Protein AF-A0AAD9KMZ1-F1 (afdb_monomer_lite)

Organism: Ridgeia piscesae (NCBI:txid27915)

Secondary structure (DSSP, 8-state):
---PPPTTS-HHHHHHHHHHTTTT--S-HHHHHHHHHHHHHHHS--HHHHHHHHTS-TT--HHHHHHHHHHHHHHHHHHHHH-----------------------TTTS-SS-GGG-GGGS-B-TTT--BSS------------

Foldseek 3Di:
DAAADDLPHALVNVLVVLCVVVPVPPDDPVVSQVVSQVRSLVRLPDVVLSVVQVPDPPVDGPVNSSVSSNVVSVVVVVCVVVPPPPPPDDDDDDDDDDDDPQPQAPAERHNDDQVPDPQCQPAEPPPRDGRHHDDDDDDDDDDD

Sequence (144 aa):
MNRNRKPSESVSRYTLALRELGGDCEYSAAIQLEILLDVFVKGLNLPSVQTKLMLKDNTLTFDNAYKEAVAEDSVNQVQTLGRKKHNANKGTVSSGNAFNSKKSCHRCGGNHQEQKCKYINESCHWCNNTGHKQKSRHNSVAHG

pLDDT: mean 73.51, std 17.29, range [33.34, 92.12]

Radius of gyration: 26.51 Å; chains: 1; bounding box: 59×37×68 Å

Structure (mmCIF, N/CA/C/O backbone):
data_AF-A0AAD9KMZ1-F1
#
_entry.id   AF-A0AAD9KMZ1-F1
#
loop_
_atom_site.group_PDB
_atom_site.id
_atom_site.type_symbol
_atom_site.label_atom_id
_atom_site.label_alt_id
_atom_site.label_comp_id
_atom_site.label_asym_id
_atom_site.label_entity_id
_atom_site.label_seq_id
_atom_site.pdbx_PDB_ins_code
_atom_site.Cartn_x
_atom_site.Cartn_y
_atom_site.Cartn_z
_atom_site.occupancy
_atom_site.B_iso_or_equiv
_atom_site.auth_seq_id
_atom_site.auth_comp_id
_atom_site.auth_asym_id
_atom_site.auth_atom_id
_atom_site.pdbx_PDB_model_num
ATOM 1 N N . MET A 1 1 ? 2.073 8.569 -17.268 1.00 71.75 1 MET A N 1
ATOM 2 C CA . MET A 1 1 ? 1.324 7.711 -16.320 1.00 71.75 1 MET A CA 1
ATOM 3 C C . MET A 1 1 ? 1.092 8.466 -15.017 1.00 71.75 1 MET A C 1
ATOM 5 O O . MET A 1 1 ? 2.054 8.702 -14.306 1.00 71.75 1 MET A O 1
ATOM 9 N N . ASN A 1 2 ? -0.136 8.892 -14.700 1.00 75.56 2 ASN A N 1
ATOM 10 C CA . ASN A 1 2 ? -0.450 9.456 -13.379 1.00 75.56 2 ASN A CA 1
ATOM 11 C C . ASN A 1 2 ? -1.881 9.078 -12.975 1.00 75.56 2 ASN A C 1
ATOM 13 O O . ASN A 1 2 ? -2.834 9.416 -13.677 1.00 75.56 2 ASN A O 1
ATOM 17 N N . ARG A 1 3 ? -2.027 8.333 -11.879 1.00 86.69 3 ARG A N 1
ATOM 18 C CA . ARG A 1 3 ? -3.309 7.879 -11.329 1.00 86.69 3 ARG A CA 1
ATOM 19 C C . ARG A 1 3 ? -3.126 7.646 -9.838 1.00 86.69 3 ARG A C 1
ATOM 21 O O . ARG A 1 3 ? -2.162 7.004 -9.447 1.00 86.69 3 ARG A O 1
ATOM 28 N N . ASN A 1 4 ? -4.091 8.080 -9.035 1.00 90.75 4 ASN A N 1
ATOM 29 C CA . ASN A 1 4 ? -4.103 7.808 -7.600 1.00 90.75 4 ASN A CA 1
ATOM 30 C C . ASN A 1 4 ? -5.036 6.635 -7.297 1.00 90.75 4 ASN A C 1
ATOM 32 O O . ASN A 1 4 ? -6.107 6.506 -7.902 1.00 90.75 4 ASN A O 1
ATOM 36 N N . ARG A 1 5 ? -4.649 5.805 -6.331 1.00 90.56 5 ARG A N 1
ATOM 37 C CA . ARG A 1 5 ? -5.462 4.701 -5.835 1.00 90.56 5 ARG A CA 1
ATOM 38 C C . ARG A 1 5 ? -6.706 5.225 -5.126 1.00 90.56 5 ARG A C 1
ATOM 40 O O . ARG A 1 5 ? -6.638 6.124 -4.279 1.00 90.56 5 ARG A O 1
ATOM 47 N N . LYS A 1 6 ? -7.857 4.624 -5.430 1.00 87.44 6 LYS A N 1
ATOM 48 C CA . LYS A 1 6 ? -9.108 4.917 -4.712 1.00 87.44 6 LYS A CA 1
ATOM 49 C C . LYS A 1 6 ? -9.125 4.217 -3.340 1.00 87.44 6 LYS A C 1
ATOM 51 O O . LYS A 1 6 ? -8.592 3.119 -3.225 1.00 87.44 6 LYS A O 1
ATOM 56 N N . PRO A 1 7 ? -9.807 4.761 -2.314 1.00 80.12 7 PRO A N 1
ATOM 57 C CA . PRO A 1 7 ? -9.874 4.131 -0.987 1.00 80.12 7 PRO A CA 1
ATOM 58 C C . PRO A 1 7 ? -10.464 2.710 -0.983 1.00 80.12 7 PRO A C 1
ATOM 60 O O . PRO A 1 7 ? -10.100 1.897 -0.145 1.00 80.12 7 PRO A O 1
ATOM 63 N N . SER A 1 8 ? -11.367 2.414 -1.923 1.00 82.19 8 SER A N 1
ATOM 64 C CA . SER A 1 8 ? -12.006 1.098 -2.081 1.00 82.19 8 SER A CA 1
ATOM 65 C C . SER A 1 8 ? -11.288 0.181 -3.085 1.00 82.19 8 SER A C 1
ATOM 67 O O . SER A 1 8 ? -11.750 -0.929 -3.341 1.00 82.19 8 SER A O 1
ATOM 69 N N . GLU A 1 9 ? -10.212 0.648 -3.720 1.00 86.94 9 GLU A N 1
ATOM 70 C CA . GLU A 1 9 ? -9.460 -0.110 -4.720 1.00 86.94 9 GLU A CA 1
ATOM 71 C C . GLU A 1 9 ? -8.281 -0.810 -4.042 1.00 86.94 9 GLU A C 1
ATOM 73 O O . GLU A 1 9 ? -7.492 -0.171 -3.346 1.00 86.94 9 GLU A O 1
ATOM 78 N N . SER A 1 10 ? -8.146 -2.118 -4.263 1.00 89.06 10 SER A N 1
ATOM 79 C CA . SER A 1 10 ? -7.011 -2.874 -3.737 1.00 89.06 10 SER A CA 1
ATOM 80 C C . SER A 1 10 ? -5.702 -2.468 -4.415 1.00 89.06 10 SER A C 1
ATOM 82 O O . SER A 1 10 ? -5.671 -2.054 -5.580 1.00 89.06 10 SER A O 1
ATOM 84 N N . VAL A 1 11 ? -4.589 -2.658 -3.707 1.00 89.62 11 VAL A N 1
ATOM 85 C CA . VAL A 1 11 ? -3.237 -2.391 -4.228 1.00 89.62 11 VAL A CA 1
ATOM 86 C C . VAL A 1 11 ? -2.972 -3.159 -5.532 1.00 89.62 11 VAL A C 1
ATOM 88 O O .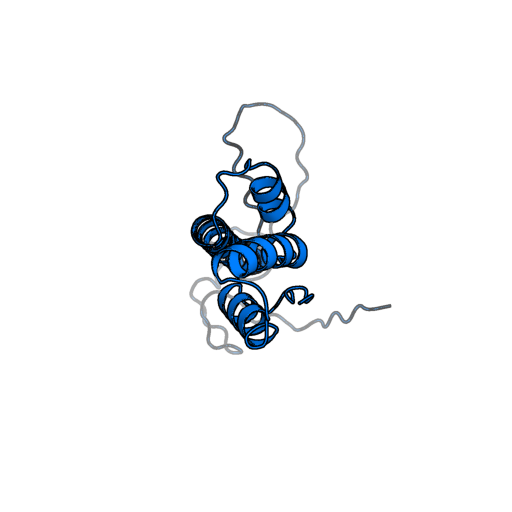 VAL A 1 11 ? -2.410 -2.609 -6.480 1.00 89.62 11 VAL A O 1
ATOM 91 N N . SER A 1 12 ? -3.431 -4.408 -5.641 1.00 89.81 12 SER A N 1
ATOM 92 C CA . SER A 1 12 ? -3.276 -5.221 -6.856 1.00 89.81 12 SER A CA 1
ATOM 93 C C . SER A 1 12 ? -4.047 -4.643 -8.044 1.00 89.81 12 SER A C 1
ATOM 95 O O . SER A 1 12 ? -3.509 -4.550 -9.144 1.00 89.81 12 SER A O 1
ATOM 97 N N . ARG A 1 13 ? -5.290 -4.190 -7.830 1.00 90.44 13 ARG A N 1
ATOM 98 C CA . ARG A 1 13 ? -6.105 -3.584 -8.895 1.00 90.44 13 ARG A CA 1
ATOM 99 C C . ARG A 1 13 ? -5.484 -2.281 -9.395 1.00 90.44 13 ARG A C 1
ATOM 101 O O . ARG A 1 13 ? -5.433 -2.042 -10.598 1.00 90.44 13 ARG A O 1
ATOM 108 N N . TYR A 1 14 ? -4.963 -1.486 -8.466 1.00 92.12 14 TYR A N 1
ATOM 109 C CA . TYR A 1 14 ? -4.255 -0.248 -8.756 1.00 92.12 14 TYR A CA 1
ATOM 110 C C . TYR A 1 14 ? -2.972 -0.474 -9.565 1.00 92.12 14 TYR A C 1
ATOM 112 O O . TYR A 1 14 ? -2.771 0.175 -10.588 1.00 92.12 14 TYR A O 1
ATOM 120 N N . THR A 1 15 ? -2.130 -1.433 -9.162 1.00 89.94 15 THR A N 1
ATOM 121 C CA . THR A 1 15 ? -0.897 -1.755 -9.905 1.00 89.94 15 THR A CA 1
ATOM 122 C C . THR A 1 15 ? -1.158 -2.265 -11.315 1.00 89.94 15 THR A C 1
ATOM 124 O O . THR A 1 15 ? -0.401 -1.921 -12.219 1.00 89.94 15 THR A O 1
ATOM 127 N N . LEU A 1 16 ? -2.216 -3.053 -11.526 1.00 90.75 16 LEU A N 1
ATOM 128 C CA . LEU A 1 16 ? -2.631 -3.470 -12.865 1.00 90.75 16 LEU A CA 1
ATOM 129 C C . LEU A 1 16 ? -2.976 -2.247 -13.729 1.00 90.75 16 LEU A C 1
ATOM 131 O O . LEU A 1 16 ? -2.419 -2.091 -14.809 1.00 90.75 16 LEU A O 1
ATOM 135 N N . ALA A 1 17 ? -3.803 -1.336 -13.204 1.00 90.56 17 ALA A N 1
ATOM 136 C CA . ALA A 1 17 ? -4.204 -0.125 -13.918 1.00 90.56 17 ALA A CA 1
ATOM 137 C C . ALA A 1 17 ? -3.009 0.781 -14.267 1.00 90.56 17 ALA A C 1
ATOM 139 O O . ALA A 1 17 ? -2.989 1.392 -15.332 1.00 90.56 17 ALA A O 1
ATOM 140 N N . LEU A 1 18 ? -2.000 0.872 -13.393 1.00 89.81 18 LEU A N 1
ATOM 141 C CA . LEU A 1 18 ? -0.773 1.614 -13.697 1.00 89.81 18 LEU A CA 1
ATOM 142 C C . LEU A 1 18 ? 0.032 0.982 -14.837 1.00 89.81 18 LEU A C 1
ATOM 144 O O . LEU A 1 18 ? 0.563 1.715 -15.667 1.00 89.81 18 LEU A O 1
ATOM 148 N N . ARG A 1 19 ? 0.115 -0.355 -14.889 1.00 87.19 19 ARG A N 1
ATOM 149 C CA . ARG A 1 19 ? 0.79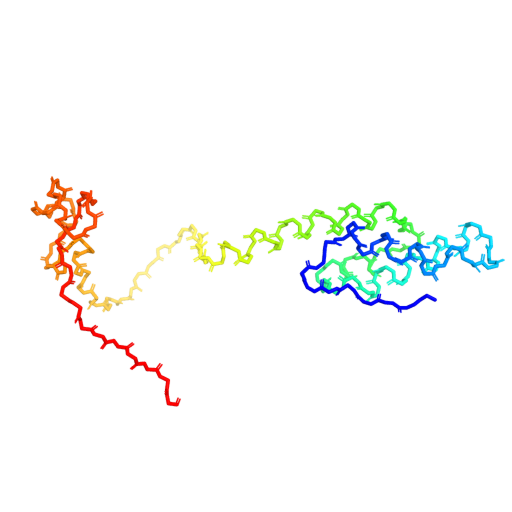8 -1.061 -15.983 1.00 87.19 19 ARG A CA 1
ATOM 150 C C . ARG A 1 19 ? 0.069 -0.877 -17.306 1.00 87.19 19 ARG A C 1
ATOM 152 O O . ARG A 1 19 ? 0.722 -0.606 -18.301 1.00 87.19 19 ARG A O 1
ATOM 159 N N . GLU A 1 20 ? -1.261 -0.954 -17.312 1.00 87.69 20 GLU A N 1
ATOM 160 C CA . GLU A 1 20 ? -2.060 -0.674 -18.514 1.00 87.69 20 GLU A CA 1
ATOM 161 C C . GLU A 1 20 ? -1.819 0.754 -19.028 1.00 87.69 20 GLU A C 1
ATOM 163 O O . GLU A 1 20 ? -1.647 0.964 -20.225 1.00 87.69 20 GLU A O 1
ATOM 168 N N . LEU A 1 21 ? -1.714 1.731 -18.120 1.00 86.44 21 LEU A N 1
ATOM 169 C CA . LEU A 1 21 ? -1.479 3.138 -18.462 1.00 86.44 21 LEU A CA 1
ATOM 170 C C . LEU A 1 21 ? -0.100 3.443 -19.061 1.00 86.44 21 LEU A C 1
ATOM 172 O O . LEU A 1 21 ? 0.106 4.562 -19.529 1.00 86.44 21 LEU A O 1
ATOM 176 N N . GLY A 1 22 ? 0.847 2.509 -19.041 1.00 82.69 22 GLY A N 1
ATOM 177 C CA . GLY A 1 22 ? 2.078 2.661 -19.820 1.00 82.69 22 GLY A CA 1
ATOM 178 C C . GLY A 1 22 ? 2.586 1.363 -20.392 1.00 82.69 22 GLY A C 1
ATOM 179 O O . GLY A 1 22 ? 3.792 1.158 -20.460 1.00 82.69 22 GLY A O 1
ATOM 180 N N . GLY A 1 23 ? 1.660 0.525 -20.855 1.00 76.44 23 GLY A N 1
ATOM 181 C CA . GLY A 1 23 ? 1.985 -0.523 -21.815 1.00 76.44 23 GLY A CA 1
ATOM 182 C C . GLY A 1 23 ? 2.505 0.046 -23.142 1.00 76.44 23 GLY A C 1
ATOM 183 O O . GLY A 1 23 ? 3.237 -0.644 -23.835 1.00 76.44 23 GLY A O 1
ATOM 184 N N . ASP A 1 24 ? 2.197 1.311 -23.450 1.00 72.62 24 ASP A N 1
ATOM 185 C CA . ASP A 1 24 ? 2.649 2.034 -24.653 1.00 72.62 24 ASP A CA 1
ATOM 186 C C . ASP A 1 24 ? 3.886 2.922 -24.391 1.00 72.62 24 ASP A C 1
ATOM 188 O O . ASP A 1 24 ? 4.115 3.939 -25.034 1.00 72.62 24 ASP A O 1
ATOM 192 N N . CYS A 1 25 ? 4.661 2.610 -23.352 1.00 77.62 25 CYS A N 1
ATOM 193 C CA . CYS A 1 25 ? 5.749 3.471 -22.903 1.00 77.62 25 CYS A CA 1
ATOM 194 C C . CYS A 1 25 ? 7.022 3.247 -23.740 1.00 77.62 25 CYS A C 1
ATOM 196 O O . CYS A 1 25 ? 7.583 2.154 -23.735 1.00 77.62 25 CYS A O 1
ATOM 198 N N . GLU A 1 26 ? 7.526 4.294 -24.401 1.00 80.19 26 GLU A N 1
ATOM 199 C CA . GLU A 1 26 ? 8.723 4.236 -25.268 1.00 80.19 26 GLU A CA 1
ATOM 200 C C . GLU A 1 26 ? 10.055 4.072 -24.504 1.00 80.19 26 GLU A C 1
ATOM 202 O O . GLU A 1 26 ? 11.119 3.900 -25.099 1.00 80.19 26 GLU A O 1
ATOM 207 N N . TYR A 1 27 ? 10.023 4.128 -23.170 1.00 81.31 27 TYR A N 1
ATOM 208 C CA . TYR A 1 27 ? 11.208 3.978 -22.325 1.00 81.31 27 TYR A CA 1
ATOM 209 C C . TYR A 1 27 ? 11.629 2.510 -22.173 1.00 81.31 27 TYR A C 1
ATOM 211 O O . TYR A 1 27 ? 10.816 1.597 -22.284 1.00 81.31 27 TYR A O 1
ATOM 219 N N . SER A 1 28 ? 12.902 2.265 -21.851 1.00 82.12 28 SER A N 1
ATOM 220 C CA . SER A 1 28 ? 13.398 0.912 -21.566 1.00 82.12 28 SER A CA 1
ATOM 221 C C . SER A 1 28 ? 12.744 0.316 -20.310 1.00 82.12 28 SER A C 1
ATOM 223 O O . SER A 1 28 ? 12.361 1.044 -19.397 1.00 82.12 28 SER A O 1
ATOM 225 N N . ALA A 1 29 ? 12.661 -1.015 -20.218 1.00 81.50 29 ALA A N 1
ATOM 226 C CA . ALA A 1 29 ? 11.991 -1.704 -19.105 1.00 81.50 29 ALA A CA 1
ATOM 227 C C . ALA A 1 29 ? 12.521 -1.310 -17.708 1.00 81.50 29 ALA A C 1
ATOM 229 O O . ALA A 1 29 ? 11.754 -1.256 -16.749 1.00 81.50 29 ALA A O 1
ATOM 230 N N . ALA A 1 30 ? 13.818 -1.001 -17.587 1.00 80.50 30 ALA A N 1
ATOM 231 C CA . ALA A 1 30 ? 14.414 -0.528 -16.337 1.00 80.50 30 ALA A CA 1
ATOM 232 C C . ALA A 1 30 ? 13.885 0.862 -15.940 1.00 80.50 30 ALA A C 1
ATOM 234 O O . ALA A 1 30 ? 13.420 1.050 -14.819 1.00 80.50 30 ALA A O 1
ATOM 235 N N . ILE A 1 31 ? 13.855 1.796 -16.894 1.00 82.56 31 ILE A N 1
ATOM 236 C CA . ILE A 1 31 ? 13.342 3.155 -16.682 1.00 82.56 31 ILE A CA 1
ATOM 237 C C . ILE A 1 31 ? 11.825 3.122 -16.445 1.00 82.56 31 ILE A C 1
ATOM 239 O O . ILE A 1 31 ? 11.311 3.836 -15.586 1.00 82.56 31 ILE A O 1
ATOM 243 N N . GLN A 1 32 ? 11.096 2.248 -17.147 1.00 83.06 32 GLN A N 1
ATOM 244 C CA . GLN A 1 32 ? 9.670 2.025 -16.903 1.00 83.06 32 GLN A CA 1
ATOM 245 C C . GLN A 1 32 ? 9.405 1.574 -15.462 1.00 83.06 32 GLN A C 1
ATOM 247 O O . GLN A 1 32 ? 8.444 2.040 -14.857 1.00 83.06 32 GLN A O 1
ATOM 252 N N . LEU A 1 33 ? 10.247 0.701 -14.896 1.00 84.06 33 LEU A N 1
ATOM 253 C CA . LEU A 1 33 ? 10.122 0.251 -13.508 1.00 84.06 33 LEU A CA 1
ATOM 254 C C . LEU A 1 33 ? 10.381 1.379 -12.501 1.00 84.06 33 LEU A C 1
ATOM 256 O O . LEU A 1 33 ? 9.651 1.468 -11.514 1.00 84.06 33 LEU A O 1
ATOM 260 N N . GLU A 1 34 ? 11.363 2.247 -12.747 1.00 85.19 34 GLU A N 1
ATOM 261 C CA . GLU A 1 34 ? 11.639 3.413 -11.893 1.00 85.19 34 GLU A CA 1
ATOM 262 C C . GLU A 1 34 ? 10.488 4.428 -11.923 1.00 85.19 34 GLU A C 1
ATOM 264 O O . GLU A 1 34 ? 10.001 4.852 -10.873 1.00 85.19 34 GLU A O 1
ATOM 269 N N . ILE A 1 35 ? 9.981 4.757 -13.116 1.00 87.56 35 ILE A N 1
ATOM 270 C CA . ILE A 1 35 ? 8.820 5.645 -13.280 1.00 87.56 35 ILE A CA 1
ATOM 271 C C . ILE A 1 35 ? 7.581 5.022 -12.625 1.00 87.56 35 ILE A C 1
ATOM 273 O O . ILE A 1 35 ? 6.832 5.702 -11.921 1.00 87.56 35 ILE A O 1
ATOM 277 N N . LEU A 1 36 ? 7.362 3.720 -12.828 1.00 88.50 36 LEU A N 1
ATOM 278 C CA . LEU A 1 36 ? 6.244 2.996 -12.232 1.00 88.50 36 LEU A CA 1
ATOM 279 C C . LEU A 1 36 ? 6.325 3.011 -10.704 1.00 88.50 36 LEU A C 1
ATOM 281 O O . LEU A 1 36 ? 5.293 3.181 -10.060 1.00 88.50 36 LEU A O 1
ATOM 285 N N . LEU A 1 37 ? 7.518 2.854 -10.126 1.00 89.56 37 LEU A N 1
ATOM 286 C CA . LEU A 1 37 ? 7.735 2.920 -8.683 1.00 89.56 37 LEU A CA 1
ATOM 287 C C . LEU A 1 37 ? 7.394 4.307 -8.129 1.00 89.56 37 LEU A C 1
ATOM 289 O O . LEU A 1 37 ? 6.646 4.396 -7.156 1.00 89.56 37 LEU A O 1
ATOM 293 N N . ASP A 1 38 ? 7.882 5.377 -8.755 1.00 88.81 38 ASP A N 1
ATOM 294 C CA . ASP A 1 38 ? 7.616 6.750 -8.312 1.00 88.81 38 ASP A CA 1
ATOM 295 C C . ASP A 1 38 ? 6.114 7.083 -8.351 1.00 88.81 38 ASP A C 1
ATOM 297 O O . ASP A 1 38 ? 5.537 7.538 -7.357 1.00 88.81 38 ASP A O 1
ATOM 301 N N . VAL A 1 39 ? 5.443 6.759 -9.463 1.00 90.19 39 VAL A N 1
ATOM 302 C CA . VAL A 1 39 ? 3.992 6.951 -9.621 1.00 90.19 39 VAL A CA 1
ATOM 303 C C . VAL A 1 39 ? 3.214 6.067 -8.644 1.00 90.19 39 VAL A C 1
ATOM 305 O O . VAL A 1 39 ? 2.235 6.512 -8.041 1.00 90.19 39 VAL A O 1
ATOM 308 N N . PHE A 1 40 ? 3.655 4.826 -8.434 1.00 92.12 40 PHE A N 1
ATOM 309 C CA . PHE A 1 40 ? 3.041 3.909 -7.480 1.00 92.12 40 PHE A CA 1
ATOM 310 C C . PHE A 1 40 ? 3.094 4.457 -6.053 1.00 92.12 40 PHE A C 1
ATOM 312 O O . PHE A 1 40 ? 2.052 4.509 -5.400 1.00 92.12 40 PHE A O 1
ATOM 319 N N . VAL A 1 41 ? 4.267 4.902 -5.589 1.00 90.75 41 VAL A N 1
ATOM 320 C CA . VAL A 1 41 ? 4.464 5.445 -4.236 1.00 90.75 41 VAL A CA 1
ATOM 321 C C . VAL A 1 41 ? 3.664 6.733 -4.044 1.00 90.75 41 VAL A C 1
ATOM 323 O O . VAL A 1 41 ? 2.947 6.858 -3.050 1.00 90.75 41 VAL A O 1
ATOM 326 N N . LYS A 1 42 ? 3.723 7.669 -5.002 1.00 90.12 42 LYS A N 1
ATOM 327 C CA . LYS A 1 42 ? 2.988 8.945 -4.931 1.00 90.12 42 LYS A CA 1
ATOM 328 C C . LYS A 1 42 ? 1.472 8.755 -4.975 1.00 90.12 42 LYS A C 1
ATOM 330 O O . LYS A 1 42 ? 0.749 9.457 -4.272 1.00 90.12 42 LYS A O 1
ATOM 335 N N . GLY A 1 43 ? 0.985 7.803 -5.769 1.00 90.50 43 GLY A N 1
ATOM 336 C CA . GLY A 1 43 ? -0.443 7.540 -5.933 1.00 90.50 43 GLY A CA 1
ATOM 337 C C . GLY A 1 43 ? -1.023 6.507 -4.960 1.00 90.50 43 GLY A C 1
ATOM 338 O O . GLY A 1 43 ? -2.218 6.231 -5.029 1.00 90.50 43 GLY A O 1
ATOM 339 N N . LEU A 1 44 ? -0.228 5.939 -4.043 1.00 88.19 44 LEU A N 1
ATOM 340 C CA . LEU A 1 44 ? -0.654 4.853 -3.149 1.00 88.19 44 LEU A CA 1
ATOM 341 C C . LEU A 1 44 ? -1.812 5.245 -2.216 1.00 88.19 44 LEU A C 1
ATOM 343 O O . LEU A 1 44 ? -2.602 4.382 -1.841 1.00 88.19 44 LEU A O 1
ATOM 347 N N . ASN A 1 45 ? -1.909 6.527 -1.843 1.00 83.81 45 ASN A N 1
ATOM 348 C CA . ASN A 1 45 ? -2.927 7.069 -0.933 1.00 83.81 45 ASN A CA 1
ATOM 349 C C . ASN A 1 45 ? -2.971 6.358 0.442 1.00 83.81 45 ASN A C 1
ATOM 351 O O . ASN A 1 45 ? -4.029 6.148 1.034 1.00 83.81 45 ASN A O 1
ATOM 355 N N . LEU A 1 46 ? -1.799 5.961 0.946 1.00 82.94 46 LEU A N 1
ATOM 356 C CA . LEU A 1 46 ? -1.603 5.406 2.287 1.00 82.94 46 LEU A CA 1
ATOM 357 C C . LEU A 1 46 ? -0.494 6.200 2.985 1.00 82.94 46 LEU A C 1
ATOM 359 O O . LEU A 1 46 ? 0.674 5.879 2.776 1.00 82.94 46 LEU A O 1
ATOM 363 N N . PRO A 1 47 ? -0.820 7.204 3.819 1.00 84.44 47 PRO A N 1
ATOM 364 C CA . PRO A 1 47 ? 0.176 8.127 4.367 1.00 84.44 47 PRO A CA 1
ATOM 365 C C . PRO A 1 47 ? 1.311 7.424 5.122 1.00 84.44 47 PRO A C 1
ATOM 367 O O . PRO A 1 47 ? 2.479 7.726 4.904 1.00 84.44 47 PRO A O 1
ATOM 370 N N . SER A 1 48 ? 0.984 6.435 5.960 1.00 84.75 48 SER A N 1
ATOM 371 C CA . SER A 1 48 ? 1.971 5.682 6.748 1.00 84.75 48 SER A CA 1
ATOM 372 C C . SER A 1 48 ? 2.954 4.908 5.866 1.00 84.75 48 SER A C 1
ATOM 374 O O . SER A 1 48 ? 4.162 4.931 6.095 1.00 84.75 48 SER A O 1
ATOM 376 N N . VAL A 1 49 ? 2.434 4.247 4.830 1.00 86.69 49 VAL A N 1
ATOM 377 C CA . VAL A 1 49 ? 3.233 3.441 3.902 1.00 86.69 49 VAL A CA 1
ATOM 378 C C . VAL A 1 49 ? 4.033 4.339 2.975 1.00 86.69 49 VAL A C 1
ATOM 380 O O . VAL A 1 49 ? 5.212 4.097 2.763 1.00 86.69 49 VAL A O 1
ATOM 383 N N . GLN A 1 50 ? 3.423 5.403 2.462 1.00 88.69 50 GLN A N 1
ATOM 384 C CA . GLN A 1 50 ? 4.071 6.362 1.580 1.00 88.69 50 GLN A CA 1
ATOM 385 C C . GLN A 1 50 ? 5.276 7.008 2.265 1.00 88.69 50 GLN A C 1
ATOM 387 O O . GLN A 1 50 ? 6.360 6.981 1.695 1.00 88.69 50 GLN A O 1
ATOM 392 N N . THR A 1 51 ? 5.132 7.482 3.507 1.00 86.56 51 THR A N 1
ATOM 393 C CA . THR A 1 51 ? 6.262 8.017 4.282 1.00 86.56 51 THR A CA 1
ATOM 394 C C . THR A 1 51 ? 7.350 6.962 4.473 1.00 86.56 51 THR A C 1
ATOM 396 O O . THR A 1 51 ? 8.518 7.235 4.218 1.00 86.56 51 THR A O 1
ATOM 399 N N . LYS A 1 52 ? 6.986 5.726 4.846 1.00 88.00 52 LYS A N 1
ATOM 400 C CA . LYS A 1 52 ? 7.948 4.623 5.011 1.00 88.00 52 LYS A CA 1
ATOM 401 C C . LYS A 1 52 ? 8.694 4.288 3.714 1.00 88.00 52 LYS A C 1
ATOM 403 O O . LYS A 1 52 ? 9.879 3.979 3.763 1.00 88.00 52 LYS A O 1
ATOM 408 N N . LEU A 1 53 ? 8.008 4.314 2.572 1.00 88.56 53 LEU A N 1
ATOM 409 C CA . LEU A 1 53 ? 8.593 4.022 1.263 1.00 88.56 53 LEU A CA 1
ATOM 410 C C . LEU A 1 53 ? 9.459 5.179 0.757 1.00 88.56 53 LEU A C 1
ATOM 412 O O . LEU A 1 53 ? 10.547 4.925 0.267 1.00 88.56 53 LEU A O 1
ATOM 416 N N . MET A 1 54 ? 9.029 6.429 0.935 1.00 86.31 54 MET A N 1
ATOM 417 C CA . MET A 1 54 ? 9.799 7.623 0.556 1.00 86.31 54 MET A CA 1
ATOM 418 C C . MET A 1 54 ? 11.075 7.813 1.386 1.00 86.31 54 MET A C 1
ATOM 420 O O . MET A 1 54 ? 11.991 8.493 0.941 1.00 86.31 54 MET A O 1
ATOM 424 N N . LEU A 1 55 ? 11.131 7.230 2.587 1.00 86.94 55 LEU A N 1
ATOM 425 C CA . LEU A 1 55 ? 12.322 7.214 3.439 1.00 86.94 55 LEU A CA 1
ATOM 426 C C . LEU A 1 55 ? 13.313 6.098 3.079 1.00 86.94 55 LEU A C 1
ATOM 428 O O . LEU A 1 55 ? 14.425 6.103 3.600 1.00 86.94 55 LEU A O 1
ATOM 432 N N . LYS A 1 56 ? 12.924 5.121 2.248 1.00 81.19 56 LYS A N 1
ATOM 433 C CA . LYS A 1 56 ? 13.863 4.112 1.746 1.00 81.19 56 LYS A CA 1
ATOM 434 C C . LYS A 1 56 ? 14.677 4.752 0.618 1.00 81.19 56 LYS A C 1
ATOM 436 O O . LYS A 1 56 ? 14.097 5.305 -0.310 1.00 81.19 56 LYS A O 1
ATOM 441 N N . ASP A 1 57 ? 16.003 4.666 0.712 1.00 77.75 57 ASP A N 1
ATOM 442 C CA . ASP A 1 57 ? 16.945 5.148 -0.307 1.00 77.75 57 ASP A CA 1
ATOM 443 C C . ASP A 1 57 ? 16.760 4.447 -1.675 1.00 77.75 57 ASP A C 1
ATOM 445 O O . ASP A 1 57 ? 15.856 3.632 -1.872 1.00 77.75 57 ASP A O 1
ATOM 449 N N . ASN A 1 58 ? 17.697 4.666 -2.608 1.00 72.75 58 ASN A N 1
ATOM 450 C CA . ASN A 1 58 ? 17.749 4.069 -3.959 1.00 72.75 58 ASN A CA 1
ATOM 451 C C . ASN A 1 58 ? 17.748 2.523 -4.013 1.00 72.75 58 ASN A C 1
ATOM 453 O O . ASN A 1 58 ? 17.829 1.935 -5.087 1.00 72.75 58 ASN A O 1
ATOM 457 N N . THR A 1 59 ? 17.672 1.842 -2.872 1.00 77.38 59 THR A N 1
ATOM 458 C CA . THR A 1 59 ? 17.513 0.384 -2.784 1.00 77.38 59 THR A CA 1
ATOM 459 C C . THR A 1 59 ? 16.051 -0.058 -2.884 1.00 77.38 59 THR A C 1
ATOM 461 O O . THR A 1 59 ? 15.765 -1.260 -2.921 1.00 77.38 59 THR A O 1
ATOM 464 N N . LEU A 1 60 ? 15.106 0.889 -2.914 1.00 84.06 60 LEU A N 1
ATOM 465 C CA . LEU A 1 60 ? 13.693 0.574 -3.027 1.00 84.06 60 LEU A CA 1
ATOM 466 C C . LEU A 1 60 ? 13.371 -0.003 -4.409 1.00 84.06 60 LEU A C 1
ATOM 468 O O . LEU A 1 60 ? 13.465 0.670 -5.429 1.00 84.06 60 LEU A O 1
ATOM 472 N N . THR A 1 61 ? 12.916 -1.252 -4.426 1.00 88.00 61 THR A N 1
ATOM 473 C CA . THR A 1 61 ? 12.400 -1.907 -5.629 1.00 88.00 61 THR A CA 1
ATOM 474 C C . THR A 1 61 ? 10.876 -1.891 -5.641 1.00 88.00 61 THR A C 1
ATOM 476 O O . THR A 1 61 ? 10.224 -1.874 -4.590 1.00 88.00 61 THR A O 1
ATOM 479 N N . PHE A 1 62 ? 10.292 -1.965 -6.839 1.00 87.19 62 PHE A N 1
ATOM 480 C CA . PHE A 1 62 ? 8.842 -2.076 -7.012 1.00 87.19 62 PHE A CA 1
ATOM 481 C C . PHE A 1 62 ? 8.241 -3.260 -6.24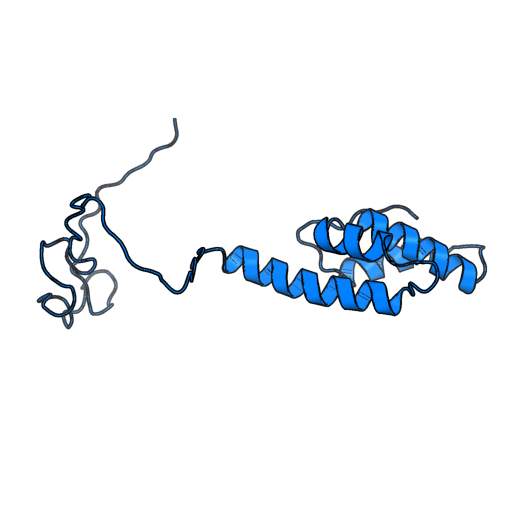3 1.00 87.19 62 PHE A C 1
ATOM 483 O O . PHE A 1 62 ? 7.206 -3.111 -5.599 1.00 87.19 62 PHE A O 1
ATOM 490 N N . ASP A 1 63 ? 8.907 -4.417 -6.251 1.00 88.44 63 ASP A N 1
ATOM 491 C CA . ASP A 1 63 ? 8.452 -5.608 -5.526 1.00 88.44 63 ASP A CA 1
ATOM 492 C C . ASP A 1 63 ? 8.378 -5.372 -4.007 1.00 88.44 63 ASP A C 1
ATOM 494 O O . ASP A 1 63 ? 7.355 -5.655 -3.379 1.00 88.44 63 ASP A O 1
ATOM 498 N N . ASN A 1 64 ? 9.416 -4.768 -3.422 1.00 89.12 64 ASN A N 1
ATOM 499 C CA . ASN A 1 64 ? 9.440 -4.445 -1.996 1.00 89.12 64 ASN A CA 1
ATOM 500 C C . ASN A 1 64 ? 8.368 -3.409 -1.630 1.00 89.12 64 ASN A C 1
ATOM 502 O O . ASN A 1 64 ? 7.700 -3.548 -0.603 1.00 89.12 64 ASN A O 1
ATOM 506 N N . ALA A 1 65 ? 8.178 -2.389 -2.471 1.00 90.31 65 ALA A N 1
ATOM 507 C CA . ALA A 1 65 ? 7.134 -1.385 -2.285 1.00 90.31 65 ALA A CA 1
ATOM 508 C C . ALA A 1 65 ? 5.729 -2.001 -2.361 1.00 90.31 65 ALA A C 1
ATOM 510 O O . ALA A 1 65 ? 4.867 -1.693 -1.536 1.00 90.31 65 ALA A O 1
ATOM 511 N N . TYR A 1 66 ? 5.509 -2.907 -3.315 1.00 91.25 66 TYR A N 1
ATOM 512 C CA . TYR A 1 66 ? 4.247 -3.616 -3.486 1.00 91.25 66 TYR A CA 1
ATOM 513 C C . TYR A 1 66 ? 3.926 -4.513 -2.286 1.00 91.25 66 TYR A C 1
ATOM 515 O O . TYR A 1 66 ? 2.819 -4.442 -1.753 1.00 91.25 66 TYR A O 1
ATOM 523 N N . LYS A 1 67 ? 4.894 -5.311 -1.817 1.00 90.06 67 LYS A N 1
ATOM 524 C CA . LYS A 1 67 ? 4.729 -6.186 -0.643 1.00 90.06 67 LYS A CA 1
ATOM 525 C C . LYS A 1 67 ? 4.362 -5.399 0.615 1.00 90.06 67 LYS A C 1
ATOM 527 O O . LYS A 1 67 ? 3.424 -5.773 1.315 1.00 90.06 67 LYS A O 1
ATOM 532 N N . GLU A 1 68 ? 5.062 -4.295 0.869 1.00 88.00 68 GLU A N 1
ATOM 533 C CA . GLU A 1 68 ? 4.786 -3.403 2.001 1.00 88.00 68 GLU A CA 1
ATOM 534 C C . GLU A 1 68 ? 3.374 -2.803 1.911 1.00 88.00 68 GLU A C 1
ATOM 536 O O . GLU A 1 68 ? 2.615 -2.819 2.878 1.00 88.00 68 GLU A O 1
ATOM 541 N N . ALA A 1 69 ? 2.987 -2.327 0.723 1.00 89.62 69 ALA A N 1
ATOM 542 C CA . ALA A 1 69 ? 1.668 -1.756 0.494 1.00 89.62 69 ALA A CA 1
ATOM 543 C C . ALA A 1 69 ? 0.538 -2.773 0.697 1.00 89.62 69 ALA A C 1
ATOM 545 O O . ALA A 1 69 ? -0.468 -2.436 1.312 1.00 89.62 69 ALA A O 1
ATOM 546 N N . VAL A 1 70 ? 0.689 -4.009 0.211 1.00 89.50 70 VAL A N 1
ATOM 547 C CA . VAL A 1 70 ? -0.315 -5.076 0.371 1.00 89.50 70 VAL A CA 1
ATOM 548 C C . VAL A 1 70 ? -0.475 -5.489 1.837 1.00 89.50 70 VAL A C 1
ATOM 550 O O . VAL A 1 70 ? -1.603 -5.687 2.299 1.00 89.50 70 VAL A O 1
ATOM 553 N N . ALA A 1 71 ? 0.633 -5.600 2.577 1.00 86.69 71 ALA A N 1
ATOM 554 C CA . ALA A 1 71 ? 0.604 -5.942 3.998 1.00 86.69 71 ALA A CA 1
ATOM 555 C C . ALA A 1 71 ? -0.202 -4.911 4.805 1.00 86.69 71 ALA A C 1
ATOM 557 O O . ALA A 1 71 ? -1.072 -5.267 5.599 1.00 86.69 71 ALA A O 1
ATOM 558 N N . GLU A 1 72 ? 0.027 -3.629 4.541 1.00 82.25 72 GLU A N 1
ATOM 559 C CA . GLU A 1 72 ? -0.627 -2.520 5.238 1.00 82.25 72 GLU A CA 1
ATOM 560 C C . GLU A 1 72 ? -2.074 -2.292 4.777 1.00 82.25 72 GLU A C 1
ATOM 562 O O . GLU A 1 72 ? -2.944 -1.987 5.593 1.00 82.25 72 GLU A O 1
ATOM 567 N N . ASP A 1 73 ? -2.376 -2.498 3.492 1.00 80.94 73 ASP A N 1
ATOM 568 C CA . ASP A 1 73 ? -3.744 -2.422 2.961 1.00 80.94 73 ASP A CA 1
ATOM 569 C C . ASP A 1 73 ? -4.661 -3.462 3.618 1.00 80.94 73 ASP A C 1
ATOM 571 O O . ASP A 1 73 ? -5.779 -3.144 4.028 1.00 80.94 73 ASP A O 1
ATOM 575 N N . SER A 1 74 ? -4.140 -4.676 3.824 1.00 69.81 74 SER A N 1
ATOM 576 C CA . SER A 1 74 ? -4.838 -5.757 4.530 1.00 69.81 74 SER A CA 1
ATOM 577 C C . SER A 1 74 ? -5.146 -5.372 5.980 1.00 69.81 74 SER A C 1
ATOM 579 O O . SER A 1 74 ? -6.252 -5.593 6.474 1.00 69.81 74 SER A O 1
ATOM 581 N N . VAL A 1 75 ? -4.192 -4.731 6.660 1.00 64.69 75 VAL A N 1
ATOM 582 C CA . VAL A 1 75 ? -4.363 -4.254 8.036 1.00 64.69 75 VAL A CA 1
ATOM 583 C C . VAL A 1 75 ? -5.378 -3.112 8.103 1.00 64.69 75 VAL A C 1
ATOM 585 O O . VAL A 1 75 ? -6.232 -3.108 8.988 1.00 64.69 75 VAL A O 1
ATOM 588 N N . ASN A 1 76 ? -5.346 -2.162 7.169 1.00 60.03 76 ASN A N 1
ATOM 589 C CA . ASN A 1 76 ? -6.256 -1.017 7.172 1.00 60.03 76 ASN A CA 1
ATOM 590 C C . ASN A 1 76 ? -7.702 -1.438 6.838 1.00 60.03 76 ASN A C 1
ATOM 592 O O . ASN A 1 76 ? -8.653 -0.971 7.468 1.00 60.03 76 ASN A O 1
ATOM 596 N N . GLN A 1 77 ? -7.876 -2.398 5.923 1.00 55.59 77 GLN A N 1
ATOM 597 C CA . GLN A 1 77 ? -9.180 -2.987 5.611 1.00 55.59 77 GLN A CA 1
ATOM 598 C C . GLN A 1 77 ? -9.781 -3.695 6.841 1.00 55.59 77 GLN A C 1
ATOM 600 O O . GLN A 1 77 ? -10.959 -3.510 7.146 1.00 55.59 77 GLN A O 1
ATOM 605 N N . VAL A 1 78 ? -8.957 -4.385 7.639 1.00 53.28 78 VAL A N 1
ATOM 606 C CA . VAL A 1 78 ? -9.373 -4.980 8.923 1.00 53.28 78 VAL A CA 1
ATOM 607 C C . VAL A 1 78 ? -9.619 -3.916 10.004 1.00 53.28 78 VAL A C 1
ATOM 609 O O . VAL A 1 78 ? -10.563 -4.033 10.783 1.00 53.28 78 VAL A O 1
ATOM 612 N N . GLN A 1 79 ? -8.839 -2.833 10.047 1.00 49.22 79 GLN A N 1
ATOM 613 C CA . GLN A 1 79 ? -9.004 -1.760 11.035 1.00 49.22 79 GLN A CA 1
ATOM 614 C C . GLN A 1 79 ? -10.247 -0.891 10.801 1.00 49.22 79 GLN A C 1
ATOM 616 O O . GLN A 1 79 ? -10.803 -0.379 11.774 1.00 49.22 79 GLN A O 1
ATOM 621 N N . THR A 1 80 ? -10.744 -0.759 9.567 1.00 47.56 80 THR A N 1
ATOM 622 C CA . THR A 1 80 ? -12.040 -0.090 9.315 1.00 47.56 80 THR A CA 1
ATOM 623 C C . THR A 1 80 ? -13.236 -0.886 9.849 1.00 47.56 80 THR A C 1
ATOM 625 O O . THR A 1 80 ? -14.244 -0.289 10.221 1.00 47.56 80 THR A O 1
ATOM 628 N N . LEU A 1 81 ? -13.092 -2.206 10.009 1.00 50.16 81 LEU A N 1
ATOM 629 C CA . LEU A 1 81 ? -14.066 -3.079 10.677 1.00 50.16 81 LEU A CA 1
ATOM 630 C C . LEU A 1 81 ? -13.743 -3.304 12.171 1.00 50.16 81 LEU A C 1
ATOM 632 O O . LEU A 1 81 ? -14.601 -3.736 12.939 1.00 50.16 81 LEU A O 1
ATOM 636 N N . GLY A 1 82 ? -12.517 -2.983 12.600 1.00 47.12 82 GLY A N 1
ATOM 637 C CA . GLY A 1 82 ? -11.962 -3.290 13.923 1.00 47.12 82 GLY A CA 1
ATOM 638 C C . GLY A 1 82 ? -11.703 -2.090 14.838 1.00 47.12 82 GLY A C 1
ATOM 639 O O . GLY A 1 82 ? -11.118 -2.259 15.906 1.00 47.12 82 GLY A O 1
ATOM 640 N N . ARG A 1 83 ? -12.138 -0.872 14.492 1.00 44.50 83 ARG A N 1
ATOM 641 C CA . ARG A 1 83 ? -11.933 0.326 15.331 1.00 44.50 83 ARG A CA 1
ATOM 642 C C . ARG A 1 83 ? -12.896 0.398 16.527 1.00 44.50 83 ARG A C 1
ATOM 644 O O . ARG A 1 83 ? -13.438 1.452 16.840 1.00 44.50 83 ARG A O 1
ATOM 651 N N . LYS A 1 84 ? -13.048 -0.702 17.271 1.00 46.22 84 LYS A N 1
ATOM 652 C CA . LYS A 1 84 ? -13.262 -0.621 18.721 1.00 46.22 84 LYS A CA 1
ATOM 653 C C . LYS A 1 84 ? -11.880 -0.542 19.351 1.00 46.22 84 LYS A C 1
ATOM 655 O O . LYS A 1 84 ? -11.188 -1.546 19.476 1.00 46.22 84 LYS A O 1
ATOM 660 N N . LYS A 1 85 ? -11.469 0.673 19.722 1.00 42.03 85 LYS A N 1
ATOM 661 C CA . LYS A 1 85 ? -10.274 0.913 20.536 1.00 42.03 85 LYS A CA 1
ATOM 662 C C . LYS A 1 85 ? -10.386 0.120 21.845 1.00 42.03 85 LYS A C 1
ATOM 664 O O . LYS A 1 85 ? -10.939 0.614 22.822 1.00 42.03 85 LYS A O 1
ATOM 669 N N . HIS A 1 86 ? -9.8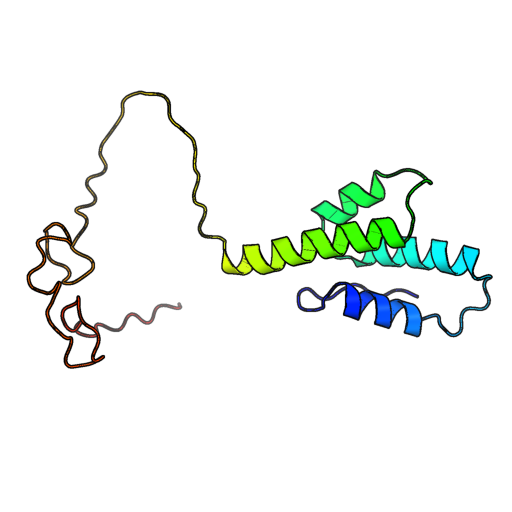35 -1.086 21.881 1.00 43.75 86 HIS A N 1
ATOM 670 C CA . HIS A 1 86 ? -9.421 -1.710 23.127 1.00 43.75 86 HIS A CA 1
ATOM 671 C C . HIS A 1 86 ? -8.051 -1.134 23.468 1.00 43.75 86 HIS A C 1
ATOM 673 O O . HIS A 1 86 ? -7.015 -1.637 23.048 1.00 43.75 86 HIS A O 1
ATOM 679 N N . ASN A 1 87 ? -8.072 -0.008 24.184 1.00 45.47 87 ASN A N 1
ATOM 680 C CA . ASN A 1 87 ? -6.899 0.514 24.866 1.00 45.47 87 ASN A CA 1
ATOM 681 C C . ASN A 1 87 ? -6.532 -0.477 25.980 1.00 45.47 87 ASN A C 1
ATOM 683 O O . ASN A 1 87 ? -7.080 -0.426 27.079 1.00 45.47 87 ASN A O 1
ATOM 687 N N . ALA A 1 88 ? -5.670 -1.436 25.655 1.00 45.81 88 ALA A N 1
ATOM 688 C CA . ALA A 1 88 ? -5.056 -2.328 26.618 1.00 45.81 88 ALA A CA 1
ATOM 689 C C . ALA A 1 88 ? -3.795 -1.654 27.169 1.00 45.81 88 ALA A C 1
ATOM 691 O O . ALA A 1 88 ? -2.685 -1.992 26.768 1.00 45.81 88 ALA A O 1
ATOM 692 N N . ASN A 1 89 ? -3.967 -0.710 28.098 1.00 50.78 89 ASN A N 1
ATOM 693 C CA . ASN A 1 89 ? -2.873 -0.308 28.973 1.00 50.78 89 ASN A CA 1
ATOM 694 C C . ASN A 1 89 ? -2.949 -1.139 30.254 1.00 50.78 89 ASN A C 1
ATOM 696 O O . ASN A 1 89 ? -3.806 -0.947 31.118 1.00 50.78 89 ASN A O 1
ATOM 700 N N . LYS A 1 90 ? -2.050 -2.122 30.305 1.00 42.41 90 LYS A N 1
ATOM 701 C CA . LYS A 1 90 ? -1.689 -2.916 31.476 1.00 42.41 90 LYS A CA 1
ATOM 702 C C . LYS A 1 90 ? -1.265 -1.953 32.591 1.00 42.41 90 LYS A C 1
ATOM 704 O O . LYS A 1 90 ? -0.541 -0.995 32.340 1.00 42.41 90 LYS A O 1
ATOM 709 N N . GLY A 1 91 ? -1.822 -2.172 33.775 1.00 46.44 91 GLY A N 1
ATOM 710 C CA . GLY A 1 91 ? -2.004 -1.128 34.772 1.00 46.44 91 GLY A CA 1
ATOM 711 C C . GLY A 1 91 ? -0.764 -0.669 35.521 1.00 46.44 91 GLY A C 1
ATOM 712 O O . GLY A 1 91 ? 0.231 -1.375 35.618 1.00 46.44 91 GLY A O 1
ATOM 713 N N . THR A 1 92 ? -0.935 0.474 36.170 1.00 37.06 92 THR A N 1
ATOM 714 C CA . THR A 1 92 ? -0.401 0.752 37.496 1.00 37.06 92 THR A CA 1
ATOM 715 C C . THR A 1 92 ? -1.421 1.595 38.256 1.00 37.06 92 THR A C 1
ATOM 717 O O . THR A 1 92 ? -2.183 2.386 37.706 1.00 37.06 92 THR A O 1
ATOM 720 N N . VAL A 1 93 ? -1.484 1.284 39.537 1.00 49.62 93 VAL A N 1
ATOM 721 C CA . VAL A 1 93 ? -2.333 1.811 40.596 1.00 49.62 93 VAL A CA 1
ATOM 722 C C . VAL A 1 93 ? -2.416 3.341 40.646 1.00 49.62 93 VAL A C 1
ATOM 724 O O . VAL A 1 93 ? -1.399 4.023 40.579 1.00 49.62 93 VAL A O 1
ATOM 727 N N . SER A 1 94 ? -3.623 3.865 40.876 1.00 45.78 94 SER A N 1
ATOM 728 C CA . SER A 1 94 ? -3.972 4.707 42.039 1.00 45.78 94 SER A CA 1
ATOM 729 C C . SER A 1 94 ? -5.138 5.645 41.724 1.00 45.78 94 SER A C 1
ATOM 731 O O . SER A 1 94 ? -5.073 6.456 40.811 1.00 45.78 94 SER A O 1
ATOM 733 N N . SER A 1 95 ? -6.170 5.515 42.558 1.00 47.00 95 SER A N 1
ATOM 734 C CA . SER A 1 95 ? -6.989 6.595 43.116 1.00 47.00 95 SER A CA 1
ATOM 735 C C . SER A 1 95 ? -7.609 7.632 42.176 1.00 47.00 95 SER A C 1
ATOM 737 O O . SER A 1 95 ? -6.936 8.519 41.669 1.00 47.00 95 SER A O 1
ATOM 739 N N . GLY A 1 96 ? -8.945 7.639 42.128 1.00 42.19 96 GLY A N 1
ATOM 740 C CA . GLY A 1 96 ? -9.676 8.889 41.917 1.00 42.19 96 GLY A CA 1
ATOM 741 C C . GLY A 1 96 ? -10.966 8.773 41.120 1.00 42.19 96 GLY A C 1
ATOM 742 O O . GLY A 1 96 ? -10.968 8.905 39.906 1.00 42.19 96 GLY A O 1
ATOM 743 N N . ASN A 1 97 ? -12.064 8.662 41.861 1.00 38.69 97 ASN A N 1
ATOM 744 C CA . ASN A 1 97 ? -13.395 9.181 41.544 1.00 38.69 97 ASN A CA 1
ATOM 745 C C . ASN A 1 97 ? -14.289 8.404 40.563 1.00 38.69 97 ASN A C 1
ATOM 747 O O . ASN A 1 97 ? -14.263 8.522 39.341 1.00 38.69 97 ASN A O 1
ATOM 751 N N . ALA A 1 98 ? -15.199 7.676 41.208 1.00 46.41 98 ALA A N 1
ATOM 752 C CA . ALA A 1 98 ? -16.427 7.118 40.687 1.00 46.41 98 ALA A CA 1
ATOM 753 C C . ALA A 1 98 ? -17.290 8.151 39.941 1.00 46.41 98 ALA A C 1
ATOM 755 O O . ALA A 1 98 ? -17.826 9.077 40.546 1.00 46.41 98 ALA A O 1
ATOM 756 N N . PHE A 1 99 ? -17.553 7.889 38.660 1.00 40.94 99 PHE A N 1
ATOM 757 C CA . PHE A 1 99 ? -18.811 8.283 38.034 1.00 40.94 99 PHE A CA 1
ATOM 758 C C . PHE A 1 99 ? -19.706 7.053 37.914 1.00 40.94 99 PHE A C 1
ATOM 760 O O . PHE A 1 99 ? -19.513 6.148 37.101 1.00 40.94 99 PHE A O 1
ATOM 767 N N . ASN A 1 100 ? -20.677 7.038 38.818 1.00 50.88 100 ASN A N 1
ATOM 768 C CA . ASN A 1 100 ? -21.770 6.098 38.970 1.00 50.88 100 ASN A CA 1
ATOM 769 C C . ASN A 1 100 ? -22.614 6.009 37.685 1.00 50.88 100 ASN A C 1
ATOM 771 O O . ASN A 1 100 ? -23.649 6.654 37.558 1.00 50.88 100 ASN A O 1
ATOM 775 N N . SER A 1 101 ? -22.181 5.197 36.724 1.00 50.09 101 SER A N 1
ATOM 776 C CA . SER A 1 101 ? -23.047 4.731 35.643 1.00 50.09 101 SER A CA 1
ATOM 777 C C . SER A 1 101 ? -23.609 3.385 36.068 1.00 50.09 101 SER A C 1
ATOM 779 O O . SER A 1 101 ? -22.962 2.354 35.873 1.00 50.09 101 SER A O 1
ATOM 781 N N . LYS A 1 102 ? -24.789 3.391 36.703 1.00 54.72 102 LYS A N 1
ATOM 782 C CA . LYS A 1 102 ? -25.582 2.183 36.972 1.00 54.72 102 LYS A CA 1
ATOM 783 C C . LYS A 1 102 ? -25.729 1.414 35.656 1.00 54.72 102 LYS A C 1
ATOM 785 O O . LYS A 1 102 ? -26.557 1.772 34.822 1.00 54.72 102 LYS A O 1
ATOM 790 N N . LYS A 1 103 ? -24.883 0.403 35.429 1.00 58.53 103 LYS A N 1
ATOM 791 C CA . LYS A 1 103 ? -24.947 -0.446 34.237 1.00 58.53 103 LYS A CA 1
ATOM 792 C C . LYS A 1 103 ? -26.252 -1.231 34.319 1.00 58.53 103 LYS A C 1
ATOM 794 O O . LYS A 1 103 ? -26.335 -2.235 35.021 1.00 58.53 103 LYS A O 1
ATOM 799 N N . SER A 1 104 ? -27.288 -0.726 33.658 1.00 72.12 104 SER A N 1
ATOM 800 C CA . SER A 1 104 ? -28.541 -1.443 33.488 1.00 72.12 104 SER A CA 1
ATOM 801 C C . SER A 1 104 ? -28.288 -2.676 32.620 1.00 72.12 104 SER A C 1
ATOM 803 O O . SER A 1 104 ? -27.516 -2.658 31.663 1.00 72.12 104 SER A O 1
ATOM 805 N N . CYS A 1 105 ? -28.906 -3.786 33.002 1.00 81.12 105 CYS A N 1
ATOM 806 C CA . CYS A 1 105 ? -28.742 -5.089 32.388 1.00 81.12 105 CYS A CA 1
ATOM 807 C C . CYS A 1 105 ? -29.044 -5.015 30.889 1.00 81.12 105 CYS A C 1
ATOM 809 O O . CYS A 1 105 ? -30.174 -4.734 30.498 1.00 81.12 105 CYS A O 1
ATOM 811 N N . HIS A 1 106 ? -28.071 -5.335 30.038 1.00 76.81 106 HIS A N 1
ATOM 812 C CA . HIS A 1 106 ? -28.237 -5.266 28.581 1.00 76.81 106 HIS A CA 1
ATOM 813 C C . HIS A 1 106 ? -29.306 -6.225 28.030 1.00 76.81 106 HIS A C 1
ATOM 815 O O . HIS A 1 106 ? -29.826 -6.003 26.940 1.00 76.81 106 HIS A O 1
ATOM 821 N N . ARG A 1 107 ? -29.675 -7.253 28.804 1.00 78.31 107 ARG A N 1
ATOM 822 C CA . ARG A 1 107 ? -30.689 -8.254 28.445 1.00 78.31 107 ARG A CA 1
ATOM 823 C C . ARG A 1 107 ? -32.116 -7.760 28.684 1.00 78.31 107 ARG A C 1
ATOM 825 O O . ARG A 1 107 ? -33.029 -8.112 27.946 1.00 78.31 107 ARG A O 1
ATOM 832 N N . CYS A 1 108 ? -32.342 -6.947 29.718 1.00 80.25 108 CYS A N 1
ATOM 833 C CA . CYS A 1 108 ? -33.703 -6.581 30.125 1.00 80.25 108 CYS A CA 1
ATOM 834 C C . CYS A 1 108 ? -33.894 -5.116 30.547 1.00 80.25 108 CYS A C 1
ATOM 836 O O . CYS A 1 108 ? -34.990 -4.734 30.956 1.00 80.25 108 CYS A O 1
ATOM 838 N N . GLY A 1 109 ? -32.841 -4.304 30.521 1.00 76.56 109 GLY A N 1
ATOM 839 C CA . GLY A 1 109 ? -32.822 -2.919 30.997 1.00 76.56 109 GLY A CA 1
ATOM 840 C C . GLY A 1 109 ? -32.988 -2.746 32.513 1.00 76.56 109 GLY A C 1
ATOM 841 O O . GLY A 1 109 ? -33.176 -1.625 32.966 1.00 76.56 109 GLY A O 1
ATOM 842 N N . GLY A 1 110 ? -32.964 -3.827 33.301 1.00 79.56 110 GLY A N 1
ATOM 843 C CA . GLY A 1 110 ? -33.152 -3.788 34.757 1.00 79.56 110 GLY A CA 1
ATOM 844 C C . GLY A 1 110 ? -31.861 -3.491 35.522 1.00 79.56 110 GLY A C 1
ATOM 845 O O . GLY A 1 110 ? -30.770 -3.667 34.996 1.00 79.56 110 GLY A O 1
ATOM 846 N N . ASN A 1 111 ? -31.959 -3.077 36.783 1.00 80.88 111 ASN A N 1
ATOM 847 C CA . ASN A 1 111 ? -30.787 -2.763 37.605 1.00 80.88 111 ASN A CA 1
ATOM 848 C C . ASN A 1 111 ? -30.232 -4.017 38.315 1.00 80.88 111 ASN A C 1
ATOM 850 O O . ASN A 1 111 ? -30.348 -4.154 39.529 1.00 80.88 111 ASN A O 1
ATOM 854 N N . HIS A 1 112 ? -29.679 -4.961 37.549 1.00 83.50 112 HIS A N 1
ATOM 855 C CA . HIS A 1 112 ? -29.018 -6.171 38.054 1.00 83.50 112 HIS A CA 1
ATOM 856 C C . HIS A 1 112 ? -27.880 -6.615 37.126 1.00 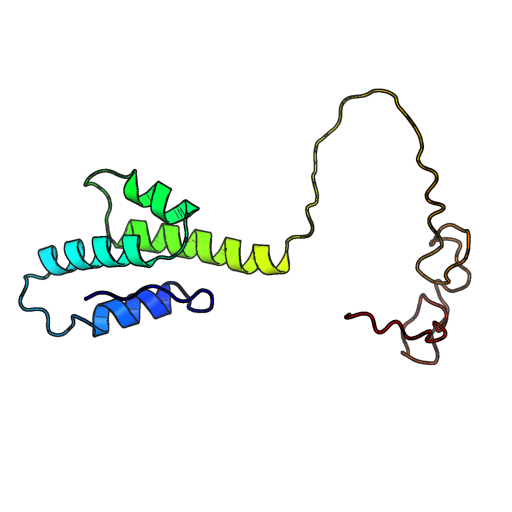83.50 112 HIS A C 1
ATOM 858 O O . HIS A 1 112 ? -27.783 -6.158 35.987 1.00 83.50 112 HIS A O 1
ATOM 864 N N . GLN A 1 113 ? -27.039 -7.544 37.590 1.00 77.00 113 GLN A N 1
ATOM 865 C CA . GLN A 1 113 ? -26.002 -8.150 36.751 1.00 77.00 113 GLN A CA 1
ATOM 866 C C . GLN A 1 113 ? -26.596 -9.115 35.725 1.00 77.00 113 GLN A C 1
ATOM 868 O O . GLN A 1 113 ? -27.462 -9.919 36.056 1.00 77.00 113 GLN A O 1
ATOM 873 N N . GLU A 1 114 ? -26.088 -9.072 34.495 1.00 71.69 114 GLU A N 1
ATOM 874 C CA . GLU A 1 114 ? -26.586 -9.848 33.351 1.00 71.69 114 GLU A CA 1
ATOM 875 C C . GLU A 1 114 ? -26.728 -11.359 33.605 1.00 71.69 114 GLU A C 1
ATOM 877 O O . GLU A 1 114 ? -27.663 -11.970 33.098 1.00 71.69 114 GLU A O 1
ATOM 882 N N . GLN A 1 115 ? -25.854 -11.938 34.431 1.00 77.88 115 GLN A N 1
ATOM 883 C CA . GLN A 1 115 ? -25.852 -13.362 34.778 1.00 77.88 115 GLN A CA 1
ATOM 884 C C . GLN A 1 115 ? -27.033 -13.743 35.681 1.00 77.88 115 GLN A C 1
ATOM 886 O O . GLN A 1 115 ? -27.499 -14.874 35.658 1.00 77.88 115 GLN A O 1
ATOM 891 N N . LYS A 1 116 ? -27.548 -12.781 36.458 1.00 82.12 116 LYS A N 1
ATOM 892 C CA . LYS A 1 116 ? -28.735 -12.937 37.313 1.00 82.12 116 LYS A CA 1
ATOM 893 C C . LYS A 1 116 ? -30.013 -12.460 36.620 1.00 82.12 116 LYS A C 1
ATOM 895 O O . LYS A 1 116 ? -31.050 -12.301 37.263 1.00 82.12 116 LYS A O 1
ATOM 900 N N . CYS A 1 117 ? -29.948 -12.168 35.323 1.00 83.44 117 CYS A N 1
ATOM 901 C CA . CYS A 1 117 ? -31.113 -11.727 34.582 1.00 83.44 117 CYS A CA 1
ATOM 902 C C . CYS A 1 117 ? -32.068 -12.894 34.372 1.00 83.44 117 CYS A C 1
ATOM 904 O O . CYS A 1 117 ? -31.698 -13.870 33.733 1.00 83.44 117 CYS A O 1
ATOM 906 N N . LYS A 1 118 ? -33.324 -12.766 34.811 1.00 84.62 118 LYS A N 1
ATOM 907 C CA . LYS A 1 118 ? -34.346 -13.801 34.576 1.00 84.62 118 LYS A CA 1
ATOM 908 C C . LYS A 1 118 ? -34.547 -14.141 33.091 1.00 84.62 118 LYS A C 1
ATOM 910 O O . LYS A 1 118 ? -34.919 -15.255 32.762 1.00 84.62 118 LYS A O 1
ATOM 915 N N . TYR A 1 119 ? -34.235 -13.195 32.204 1.00 80.94 119 TYR A N 1
ATOM 916 C CA . TYR A 1 119 ? -34.359 -13.336 30.755 1.00 80.94 119 TYR A CA 1
ATOM 917 C C . TYR A 1 119 ? -33.126 -13.975 30.087 1.00 80.94 119 TYR A C 1
ATOM 919 O O . TYR A 1 119 ? -33.035 -13.964 28.867 1.00 80.94 119 TYR A O 1
ATOM 927 N N . ILE A 1 120 ? -32.150 -14.495 30.848 1.00 81.62 120 ILE A N 1
ATOM 928 C CA . ILE A 1 120 ? -30.925 -15.126 30.314 1.00 81.62 120 ILE A CA 1
ATOM 929 C C . ILE A 1 120 ? -31.212 -16.354 29.444 1.00 81.62 120 ILE A C 1
ATOM 931 O O . ILE A 1 120 ? -30.571 -16.517 28.411 1.00 81.62 120 ILE A O 1
ATOM 935 N N . ASN A 1 121 ? -32.194 -17.159 29.844 1.00 82.12 121 ASN A N 1
ATOM 936 C CA . ASN A 1 121 ? -32.610 -18.377 29.149 1.00 82.12 121 ASN A CA 1
ATOM 937 C C . ASN A 1 121 ? -34.023 -18.250 28.558 1.00 82.12 121 ASN A C 1
ATOM 939 O O . ASN A 1 121 ? -34.588 -19.241 28.111 1.00 82.12 121 ASN A O 1
ATOM 943 N N . GLU A 1 122 ? -34.604 -17.046 28.566 1.00 78.62 122 GLU A N 1
ATOM 944 C CA . GLU A 1 122 ? -35.922 -16.804 27.979 1.00 78.62 122 GLU A CA 1
ATOM 945 C C . GLU A 1 122 ? -35.773 -16.437 26.499 1.00 78.62 122 GLU A C 1
ATOM 947 O O . GLU A 1 122 ? -34.916 -15.624 26.128 1.00 78.62 122 GLU A O 1
ATOM 952 N N . SER A 1 123 ? -36.587 -17.064 25.653 1.00 79.00 123 SER A N 1
ATOM 953 C CA . SER A 1 123 ? -36.649 -16.815 24.217 1.00 79.00 123 SER A CA 1
ATOM 954 C C . SER A 1 123 ? -37.522 -15.599 23.917 1.00 79.00 123 SER A C 1
ATOM 956 O O . SER A 1 123 ? -38.675 -15.497 24.331 1.00 79.00 123 SER A O 1
ATOM 958 N N . CYS A 1 124 ? -36.973 -14.645 23.167 1.00 80.44 124 CYS A N 1
ATOM 959 C CA . CYS A 1 124 ? -37.717 -13.474 22.737 1.00 80.44 124 CYS A CA 1
ATOM 960 C C . CYS A 1 124 ? -38.694 -13.862 21.622 1.00 80.44 124 CYS A C 1
ATOM 962 O O . CYS A 1 124 ? -38.277 -14.188 20.512 1.00 80.44 124 CYS A O 1
ATOM 964 N N . HIS A 1 125 ? -39.994 -13.747 21.885 1.00 79.06 125 HIS A N 1
ATOM 965 C CA . HIS A 1 125 ? -41.051 -14.068 20.919 1.00 79.06 125 HIS A CA 1
ATOM 966 C C . HIS A 1 125 ? -41.031 -13.211 19.641 1.00 79.06 125 HIS A C 1
ATOM 968 O O . HIS A 1 125 ? -41.673 -13.568 18.659 1.00 79.06 125 HIS A O 1
ATOM 974 N N . TRP A 1 126 ? -40.308 -12.085 19.635 1.00 69.31 126 TRP A N 1
ATOM 975 C CA . TRP A 1 126 ? -40.250 -11.190 18.479 1.00 69.31 126 TRP A CA 1
ATOM 976 C C . TRP A 1 126 ? -39.077 -11.470 17.527 1.00 69.31 126 TRP A C 1
ATOM 978 O O . TRP A 1 126 ? -39.198 -11.247 16.327 1.00 69.31 126 TRP A O 1
ATOM 988 N N . CYS A 1 127 ? -37.937 -11.944 18.035 1.00 77.25 127 CYS A N 1
ATOM 989 C CA . CYS A 1 127 ? -36.739 -12.189 17.216 1.00 77.25 127 CYS A CA 1
ATOM 990 C C . CYS A 1 127 ? -36.216 -13.627 17.306 1.00 77.25 127 CYS A C 1
ATOM 992 O O . CYS A 1 127 ? -35.168 -13.928 16.742 1.00 77.25 127 CYS A O 1
ATOM 994 N N . ASN A 1 128 ? -36.924 -14.490 18.038 1.00 74.00 128 ASN A N 1
ATOM 995 C CA . ASN A 1 128 ? -36.616 -15.899 18.255 1.00 74.00 128 ASN A CA 1
ATOM 996 C C . ASN A 1 128 ? -35.238 -16.185 18.888 1.00 74.00 128 ASN A C 1
ATOM 998 O O . ASN A 1 128 ? -34.808 -17.334 18.931 1.00 74.00 128 ASN A O 1
ATOM 1002 N N . ASN A 1 129 ? -34.553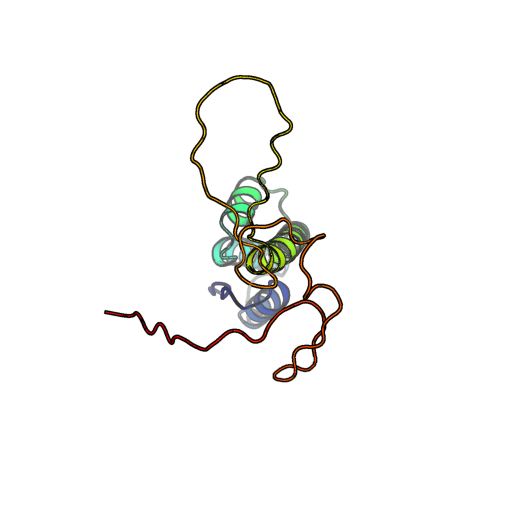 -15.157 19.405 1.00 75.50 129 ASN A N 1
ATOM 1003 C CA . ASN A 1 129 ? -33.268 -15.285 20.089 1.00 75.50 129 ASN A CA 1
ATOM 1004 C C . ASN A 1 129 ? -33.459 -15.375 21.606 1.00 75.50 129 ASN A C 1
ATOM 1006 O O . ASN A 1 129 ? -34.244 -14.626 22.193 1.00 75.50 129 ASN A O 1
ATOM 1010 N N . THR A 1 130 ? -32.683 -16.246 22.245 1.00 77.12 130 THR A N 1
ATOM 1011 C CA . THR A 1 130 ? -32.661 -16.417 23.702 1.00 77.12 130 THR A CA 1
ATOM 1012 C C . THR A 1 130 ? -31.739 -15.392 24.356 1.00 77.12 130 THR A C 1
ATOM 1014 O O . THR A 1 130 ? -30.676 -15.072 23.825 1.00 77.12 130 THR A O 1
ATOM 1017 N N . GLY A 1 131 ? -32.132 -14.861 25.515 1.00 77.56 131 GLY A N 1
ATOM 1018 C CA . GLY A 1 131 ? -31.243 -14.035 26.335 1.00 77.56 131 GLY A CA 1
ATOM 1019 C C . GLY A 1 131 ? -31.612 -12.560 26.451 1.00 77.56 131 GLY A C 1
ATOM 1020 O O . GLY A 1 131 ? -30.782 -11.785 26.932 1.00 77.56 131 GLY A O 1
ATOM 1021 N N . HIS A 1 132 ? -32.811 -12.144 26.032 1.00 80.94 132 HIS A N 1
ATOM 1022 C CA . HIS A 1 132 ? -33.306 -10.786 26.269 1.00 80.94 132 HIS A CA 1
ATOM 1023 C C . HIS A 1 132 ? -34.833 -10.705 26.289 1.00 80.94 132 HIS A C 1
ATOM 1025 O O . HIS A 1 132 ? -35.525 -11.511 25.674 1.00 80.94 132 HIS A O 1
ATOM 1031 N N . LYS A 1 133 ? -35.352 -9.670 26.958 1.00 78.94 133 LYS A N 1
ATOM 1032 C CA . LYS A 1 133 ? -36.777 -9.329 26.889 1.00 78.94 133 LYS A CA 1
ATOM 1033 C C . LYS A 1 133 ? -37.047 -8.493 25.639 1.00 78.94 133 LYS A C 1
ATOM 1035 O O . LYS A 1 133 ? -36.234 -7.633 25.289 1.00 78.94 133 LYS A O 1
ATOM 1040 N N . GLN A 1 134 ? -38.203 -8.686 25.009 1.00 70.94 134 GLN A N 1
ATOM 1041 C CA . GLN A 1 134 ? -38.648 -7.859 23.887 1.00 70.94 134 GLN A CA 1
ATOM 1042 C C . GLN A 1 134 ? -38.563 -6.367 24.255 1.00 70.94 134 GLN A C 1
ATOM 1044 O O . GLN A 1 134 ? -39.136 -5.912 25.247 1.00 70.94 134 GLN A O 1
ATOM 1049 N N . LYS A 1 135 ? -37.791 -5.603 23.478 1.00 62.75 135 LYS A N 1
ATOM 1050 C CA . LYS A 1 135 ? -37.571 -4.174 23.720 1.00 62.75 135 LYS A CA 1
ATOM 1051 C C . LYS A 1 135 ? -38.726 -3.397 23.087 1.00 62.75 135 LYS A C 1
ATOM 1053 O O . LYS A 1 135 ? -38.872 -3.415 21.866 1.00 62.75 135 LYS A O 1
ATOM 1058 N N . SER A 1 136 ? -39.547 -2.728 23.897 1.00 51.97 136 SER A N 1
ATOM 1059 C CA . SER A 1 136 ? -40.571 -1.804 23.397 1.00 51.97 136 SER A CA 1
ATOM 1060 C C . SER A 1 136 ? -39.896 -0.725 22.547 1.00 51.97 136 SER A C 1
ATOM 1062 O O . SER A 1 136 ? -38.986 -0.039 23.017 1.00 51.97 136 SER A O 1
ATOM 1064 N N . ARG A 1 137 ? -40.284 -0.620 21.273 1.00 45.97 137 ARG A N 1
ATOM 1065 C CA . ARG A 1 137 ? -39.719 0.346 20.325 1.00 45.97 137 ARG A CA 1
ATOM 1066 C C . ARG A 1 137 ? -40.151 1.763 20.711 1.00 45.97 137 ARG A C 1
ATOM 1068 O O . ARG A 1 137 ? -41.229 2.194 20.323 1.00 45.97 137 ARG A O 1
ATOM 1075 N N . HIS A 1 138 ? -39.300 2.503 21.415 1.00 41.38 138 HIS A N 1
ATOM 1076 C CA . HIS A 1 138 ? -39.319 3.962 21.331 1.00 41.38 138 HIS A CA 1
ATOM 1077 C C . HIS A 1 138 ? -38.314 4.374 20.255 1.00 41.38 138 HIS A C 1
ATOM 1079 O O . HIS A 1 138 ? -37.110 4.169 20.392 1.00 41.38 138 HIS A O 1
ATOM 1085 N N . ASN A 1 139 ? -38.868 4.848 19.141 1.00 40.06 139 ASN A N 1
ATOM 1086 C CA . ASN A 1 139 ? -38.172 5.389 17.984 1.00 40.06 139 ASN A CA 1
ATOM 1087 C C . ASN A 1 139 ? -37.361 6.627 18.400 1.00 40.06 139 ASN A C 1
ATOM 1089 O O . ASN A 1 139 ? -37.896 7.517 19.058 1.00 40.06 139 ASN A O 1
ATOM 1093 N N . SER A 1 140 ? -36.096 6.709 18.004 1.00 38.31 140 SER A N 1
ATOM 1094 C CA . SER A 1 140 ? -35.318 7.946 18.099 1.00 38.31 140 SER A CA 1
ATOM 1095 C C . SER A 1 140 ? -34.702 8.222 16.735 1.00 38.31 140 SER A C 1
ATOM 1097 O O . SER A 1 140 ? -33.576 7.827 16.445 1.00 38.31 140 SER A O 1
ATOM 1099 N N . VAL A 1 141 ? -35.506 8.871 15.891 1.00 41.72 141 VAL A N 1
ATOM 1100 C CA . VAL A 1 141 ? -35.036 9.715 14.792 1.00 41.72 141 VAL A CA 1
ATOM 1101 C C . VAL A 1 141 ? -34.350 10.921 15.425 1.00 41.72 141 VAL A C 1
ATOM 1103 O O . VAL A 1 141 ? -34.949 11.607 16.248 1.00 41.72 141 VAL A O 1
ATOM 1106 N N . ALA A 1 142 ? -33.107 11.180 15.042 1.00 39.91 142 ALA A N 1
ATOM 1107 C CA . ALA A 1 142 ? -32.431 12.434 15.330 1.00 39.91 142 ALA A CA 1
ATOM 1108 C C . ALA A 1 142 ? -31.481 12.722 14.178 1.00 39.91 142 ALA A C 1
ATOM 1110 O O . ALA A 1 142 ? -30.426 12.109 14.152 1.00 39.91 142 ALA A O 1
ATOM 1111 N N . HIS A 1 143 ? -31.871 13.588 13.242 1.00 33.34 143 HIS A N 1
ATOM 1112 C CA . HIS A 1 143 ? -30.973 14.470 12.488 1.00 33.34 143 HIS A CA 1
ATOM 1113 C C . HIS A 1 143 ? -31.740 15.789 12.307 1.00 33.34 143 HIS A C 1
ATOM 1115 O O . HIS A 1 143 ? -32.780 15.814 11.649 1.00 33.34 143 HIS A O 1
ATOM 1121 N N . GLY A 1 144 ? -31.258 16.825 12.990 1.00 40.25 144 GLY A N 1
ATOM 1122 C CA . GLY A 1 144 ? -31.486 18.234 12.688 1.00 40.25 144 GLY A CA 1
ATOM 1123 C C . GLY A 1 144 ? -30.165 18.829 12.231 1.00 40.25 144 GLY A C 1
ATOM 1124 O O . GLY A 1 144 ? -29.121 18.250 12.618 1.00 40.25 144 GLY A O 1
#